Protein AF-A0A8S2MF11-F1 (afdb_monomer)

Mean predicted aligned error: 3.77 Å

InterPro domains:
  IPR023393 START-like domain superfamily [G3DSA:3.30.530.20] (1-41)

Radius of gyration: 16.06 Å; Cα contacts (8 Å, |Δi|>4): 2; chains: 1; bounding box: 28×18×4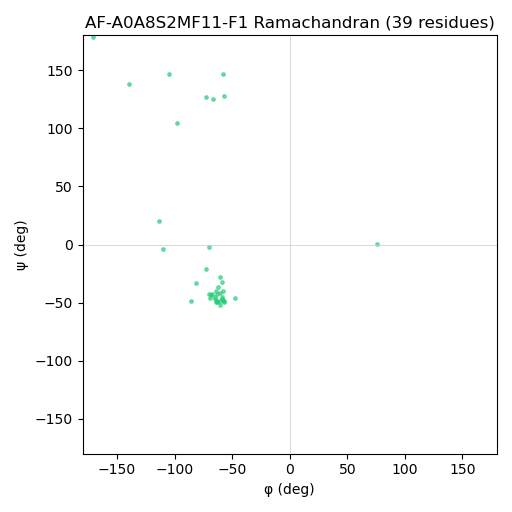0 Å

Secondary structure (DSSP, 8-state):
--SS---HHHHHHHHHHHHHHHHHHHHHHHHHHHTTS----

Structure (mmCIF, N/CA/C/O backbone):
data_AF-A0A8S2MF11-F1
#
_entry.id   AF-A0A8S2MF11-F1
#
loop_
_atom_site.group_PDB
_atom_site.id
_atom_site.type_symbol
_atom_site.label_atom_id
_atom_site.label_alt_id
_atom_site.label_comp_id
_atom_site.label_asym_id
_atom_site.label_entity_id
_atom_site.label_seq_id
_atom_site.pdbx_PDB_ins_code
_atom_site.Cartn_x
_atom_site.Cartn_y
_atom_site.Cartn_z
_atom_site.occupancy
_atom_site.B_iso_or_equiv
_atom_site.auth_seq_id
_atom_site.auth_comp_id
_atom_site.auth_asym_id
_atom_site.auth_atom_id
_atom_site.pdbx_PDB_model_num
ATOM 1 N N . ASN A 1 1 ? 6.709 12.375 -13.365 1.00 74.94 1 ASN A N 1
ATOM 2 C CA . ASN A 1 1 ? 7.809 12.659 -14.308 1.00 74.94 1 ASN A CA 1
ATOM 3 C C . ASN A 1 1 ? 9.095 12.141 -13.666 1.00 74.94 1 ASN A C 1
ATOM 5 O O . ASN A 1 1 ? 9.397 12.624 -12.585 1.00 74.94 1 ASN A O 1
ATOM 9 N N . PRO A 1 2 ? 9.774 11.121 -14.225 1.00 76.81 2 PRO A N 1
ATOM 10 C CA . PRO A 1 2 ? 10.956 10.496 -13.614 1.00 76.81 2 PRO A CA 1
ATOM 11 C C . PRO A 1 2 ? 12.222 11.377 -13.593 1.00 76.81 2 PRO A C 1
ATOM 13 O O . PRO A 1 2 ? 13.232 10.936 -13.061 1.00 76.81 2 PRO 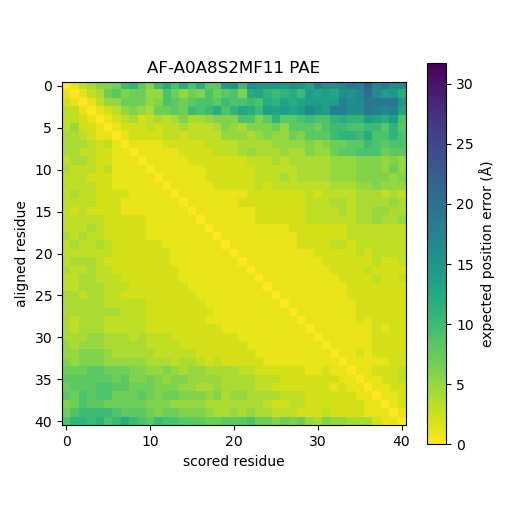A O 1
ATOM 16 N N . GLY A 1 3 ? 12.200 12.598 -14.146 1.00 86.69 3 GLY A N 1
ATOM 17 C CA . GLY A 1 3 ? 13.326 13.546 -14.059 1.00 86.69 3 GLY A CA 1
ATOM 18 C C . GLY A 1 3 ? 14.515 13.238 -14.983 1.00 86.69 3 GLY A C 1
ATOM 19 O O . GLY A 1 3 ? 15.480 13.991 -15.002 1.00 86.69 3 GLY A O 1
ATOM 20 N N . GLY A 1 4 ? 14.432 12.165 -15.774 1.00 89.19 4 GLY A N 1
ATOM 21 C CA . GLY A 1 4 ? 15.422 11.724 -16.757 1.00 89.19 4 GLY A CA 1
ATOM 22 C C . GLY A 1 4 ? 14.865 10.582 -17.616 1.00 89.19 4 GLY A C 1
ATOM 23 O O . GLY A 1 4 ? 13.722 10.155 -17.421 1.00 89.19 4 GLY A O 1
ATOM 24 N N . TRP A 1 5 ? 15.643 10.085 -18.583 1.00 90.62 5 TRP A N 1
ATOM 25 C CA . TRP A 1 5 ? 15.193 8.975 -19.429 1.00 90.62 5 TRP A CA 1
ATOM 26 C C . TRP A 1 5 ? 15.190 7.655 -18.654 1.00 90.62 5 TRP A C 1
ATOM 28 O O . TRP A 1 5 ? 16.199 7.248 -18.083 1.00 90.62 5 TRP A O 1
ATOM 38 N N . VAL A 1 6 ? 14.047 6.969 -18.669 1.00 90.81 6 VAL A N 1
ATOM 39 C CA . VAL A 1 6 ? 13.880 5.615 -18.132 1.00 90.81 6 VAL A CA 1
ATOM 40 C C . VAL A 1 6 ? 12.979 4.835 -19.094 1.00 90.81 6 VAL A C 1
ATOM 42 O O . VAL A 1 6 ? 11.965 5.383 -19.541 1.00 90.81 6 VAL A O 1
ATOM 45 N N . PRO A 1 7 ? 13.273 3.556 -19.396 1.00 93.62 7 PRO A N 1
ATOM 46 C CA . PRO A 1 7 ? 12.421 2.752 -20.261 1.00 93.62 7 PRO A CA 1
ATOM 47 C C . PRO A 1 7 ? 10.983 2.674 -19.739 1.00 93.62 7 PRO A C 1
ATOM 49 O O . PRO A 1 7 ? 10.732 2.255 -18.605 1.00 93.62 7 PRO A O 1
ATOM 52 N N . SER A 1 8 ? 10.005 2.997 -20.588 1.00 91.75 8 SER A N 1
ATOM 53 C CA . SER A 1 8 ? 8.587 2.988 -20.202 1.00 91.75 8 SER A CA 1
ATOM 54 C C . SER A 1 8 ? 8.103 1.608 -19.748 1.00 91.75 8 SER A C 1
ATOM 56 O O . SER A 1 8 ? 7.169 1.508 -18.956 1.00 91.75 8 SER A O 1
ATOM 58 N N . ALA A 1 9 ? 8.710 0.527 -20.244 1.00 93.94 9 ALA A N 1
ATOM 59 C CA . ALA A 1 9 ? 8.420 -0.833 -19.788 1.00 93.94 9 ALA A CA 1
ATOM 60 C C . ALA A 1 9 ? 8.881 -1.066 -18.338 1.00 93.94 9 ALA A C 1
ATOM 62 O O . ALA A 1 9 ? 8.127 -1.623 -17.540 1.00 93.94 9 ALA A O 1
ATOM 63 N N . ALA A 1 10 ? 10.071 -0.575 -17.976 1.00 93.12 10 ALA A N 1
ATOM 64 C CA . ALA A 1 10 ? 10.602 -0.6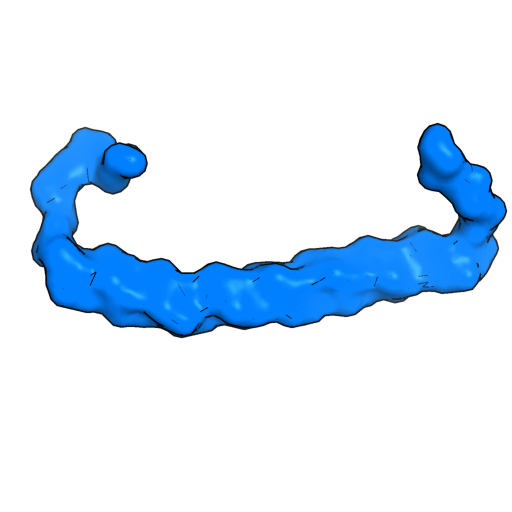74 -16.619 1.00 93.12 10 ALA A CA 1
ATOM 65 C C . ALA A 1 10 ? 9.742 0.129 -15.631 1.00 93.12 10 ALA A C 1
ATOM 67 O O . ALA A 1 10 ? 9.310 -0.416 -14.616 1.00 93.12 10 ALA A O 1
ATOM 68 N N . LEU A 1 11 ? 9.395 1.377 -15.973 1.00 94.00 11 LEU A N 1
ATOM 69 C CA . LEU A 1 11 ? 8.506 2.210 -15.152 1.00 94.00 11 LEU A CA 1
ATOM 70 C C . LEU A 1 11 ? 7.145 1.550 -14.926 1.00 94.00 11 LEU A C 1
ATOM 72 O O . LEU A 1 11 ? 6.676 1.480 -13.793 1.00 94.00 11 LEU A O 1
ATOM 76 N N . ARG A 1 12 ? 6.520 1.033 -15.991 1.00 94.88 12 ARG A N 1
ATOM 77 C CA . ARG A 1 12 ? 5.213 0.367 -15.894 1.00 94.88 12 ARG A CA 1
ATOM 78 C C . ARG A 1 12 ? 5.271 -0.897 -15.040 1.00 94.88 12 ARG A C 1
ATOM 80 O O . ARG A 1 12 ? 4.358 -1.121 -14.253 1.00 94.88 12 ARG A O 1
ATOM 87 N N . SER A 1 13 ? 6.332 -1.694 -15.164 1.00 96.69 13 SER A N 1
ATOM 88 C CA . SER A 1 13 ? 6.520 -2.906 -14.358 1.00 96.69 13 SER A CA 1
ATOM 89 C C . SER A 1 13 ? 6.647 -2.582 -12.867 1.00 96.69 13 SER A C 1
ATOM 91 O O . SER A 1 13 ? 5.928 -3.147 -12.041 1.00 96.69 13 SER A O 1
ATOM 93 N N . VAL A 1 14 ? 7.494 -1.605 -12.526 1.00 96.50 14 VAL A N 1
ATOM 94 C CA . VAL A 1 14 ? 7.692 -1.163 -11.139 1.00 96.50 14 VAL A CA 1
ATOM 95 C C . VAL A 1 14 ? 6.410 -0.564 -10.577 1.00 96.50 14 VAL A C 1
ATOM 97 O O . VAL A 1 14 ? 5.959 -0.989 -9.518 1.00 96.50 14 VAL A O 1
ATOM 100 N N . ALA A 1 15 ? 5.775 0.359 -11.300 1.00 95.56 15 ALA A N 1
ATOM 101 C CA . ALA A 1 15 ? 4.525 0.976 -10.872 1.00 95.56 15 ALA A CA 1
ATOM 102 C C . ALA A 1 15 ? 3.434 -0.078 -10.614 1.00 95.56 15 ALA A C 1
ATOM 104 O O . ALA A 1 15 ? 2.826 -0.093 -9.544 1.00 95.56 15 ALA A O 1
ATOM 105 N N . LYS A 1 16 ? 3.231 -1.014 -11.552 1.00 97.56 16 LYS A N 1
ATOM 106 C CA . LYS A 1 16 ? 2.231 -2.084 -11.423 1.00 97.56 16 LYS A CA 1
ATOM 107 C C . LYS A 1 16 ? 2.458 -2.954 -10.181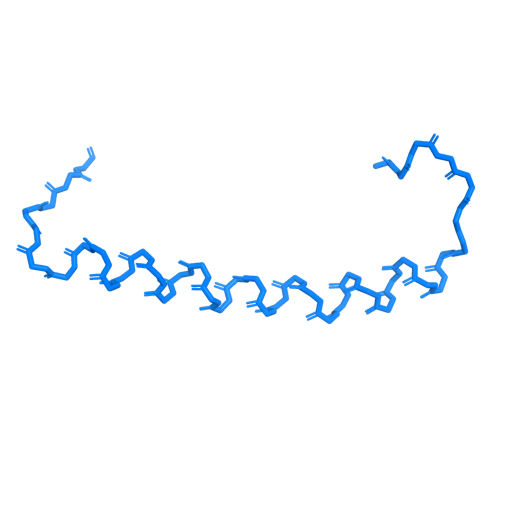 1.00 97.56 16 LYS A C 1
ATOM 109 O O . LYS A 1 16 ? 1.489 -3.442 -9.609 1.00 97.56 16 LYS A O 1
ATOM 114 N N . ARG A 1 17 ? 3.712 -3.146 -9.762 1.00 97.69 17 ARG A N 1
ATOM 115 C CA . ARG A 1 17 ? 4.065 -3.948 -8.584 1.00 97.69 17 ARG A CA 1
ATOM 116 C C . ARG A 1 17 ? 4.007 -3.153 -7.278 1.00 97.69 17 ARG A C 1
ATOM 118 O O . ARG A 1 17 ? 3.436 -3.627 -6.299 1.00 97.69 17 ARG A O 1
ATOM 125 N N . GLU A 1 18 ? 4.615 -1.972 -7.244 1.00 98.25 18 GLU A N 1
ATOM 126 C CA . GLU A 1 18 ? 4.834 -1.231 -5.999 1.00 98.25 18 GLU A CA 1
ATOM 127 C C . GLU A 1 18 ? 3.599 -0.451 -5.549 1.00 98.25 18 GLU A C 1
ATOM 129 O O . GLU A 1 18 ? 3.365 -0.372 -4.347 1.00 98.25 18 GLU A O 1
ATOM 134 N N . TYR A 1 19 ? 2.759 0.064 -6.457 1.00 98.00 19 TYR A N 1
ATOM 135 C CA . TYR A 1 19 ? 1.569 0.818 -6.039 1.00 98.00 19 TYR A CA 1
ATOM 136 C C . TYR A 1 19 ? 0.563 -0.032 -5.246 1.00 98.00 19 TYR A C 1
ATOM 138 O O . TYR A 1 19 ? 0.195 0.381 -4.145 1.00 98.00 19 TYR A O 1
ATOM 146 N N . PRO A 1 20 ? 0.155 -1.236 -5.698 1.00 98.25 20 PRO A N 1
ATOM 147 C CA . PRO A 1 20 ? -0.737 -2.083 -4.903 1.00 98.25 20 PRO A CA 1
ATOM 148 C C . PRO A 1 20 ? -0.109 -2.509 -3.570 1.00 98.25 20 PRO A C 1
ATOM 150 O O . PRO A 1 20 ? -0.790 -2.569 -2.545 1.00 98.25 20 PRO A O 1
ATOM 153 N N . ARG A 1 21 ? 1.207 -2.770 -3.565 1.00 98.25 21 ARG A N 1
ATOM 154 C CA . ARG A 1 21 ? 1.956 -3.132 -2.356 1.00 98.25 21 ARG A CA 1
ATOM 155 C C . ARG A 1 21 ? 1.987 -1.984 -1.350 1.00 98.25 21 ARG A C 1
ATOM 157 O O . ARG A 1 21 ? 1.758 -2.214 -0.163 1.00 98.25 21 ARG A O 1
ATOM 164 N N . PHE A 1 22 ? 2.255 -0.771 -1.826 1.00 98.38 22 PHE A N 1
ATOM 165 C CA . PHE A 1 22 ? 2.246 0.443 -1.023 1.00 98.38 22 PHE A CA 1
ATOM 166 C C . PHE A 1 22 ? 0.868 0.671 -0.418 1.00 98.38 22 PHE A C 1
ATOM 168 O O . PHE A 1 22 ? 0.774 0.776 0.799 1.00 98.38 22 PHE A O 1
ATOM 175 N N . LEU A 1 23 ? -0.191 0.657 -1.234 1.00 98.62 23 LEU A N 1
ATOM 176 C CA . LEU A 1 23 ? -1.555 0.880 -0.757 1.00 98.62 23 LEU A CA 1
ATOM 177 C C . LEU A 1 23 ? -1.928 -0.119 0.336 1.00 98.62 23 LEU A C 1
ATOM 179 O O . LEU A 1 23 ? -2.344 0.299 1.410 1.00 98.62 23 LEU A O 1
ATOM 183 N N . LYS A 1 24 ? -1.694 -1.420 0.115 1.00 98.50 24 LYS A N 1
ATOM 184 C CA . LYS A 1 24 ? -1.983 -2.457 1.116 1.00 98.50 24 LYS A CA 1
ATOM 185 C C . LYS A 1 24 ? -1.223 -2.226 2.424 1.00 98.50 24 LYS A C 1
ATOM 187 O O . LYS A 1 24 ? -1.796 -2.365 3.503 1.00 98.50 24 LYS A O 1
ATOM 192 N N . ARG A 1 25 ? 0.071 -1.906 2.343 1.00 98.62 25 ARG A N 1
ATOM 193 C CA . ARG A 1 25 ? 0.911 -1.699 3.530 1.00 98.62 25 ARG A CA 1
ATOM 194 C C . ARG A 1 25 ? 0.535 -0.420 4.271 1.00 98.62 25 ARG A C 1
ATOM 196 O O . ARG A 1 25 ? 0.464 -0.434 5.493 1.00 98.62 25 ARG A O 1
ATOM 203 N N . PHE A 1 26 ? 0.296 0.662 3.540 1.00 98.62 26 PHE A N 1
ATOM 204 C CA . PHE A 1 26 ? -0.002 1.968 4.108 1.00 98.62 26 PHE A CA 1
ATOM 205 C C . PHE A 1 26 ? -1.370 1.991 4.792 1.00 98.62 26 PHE A C 1
ATOM 207 O O . PHE A 1 26 ? -1.463 2.435 5.931 1.00 98.62 26 PHE A O 1
ATOM 214 N N . THR A 1 27 ? -2.415 1.449 4.160 1.00 98.50 27 THR A N 1
ATOM 215 C CA . THR A 1 27 ? -3.741 1.381 4.794 1.00 98.50 27 THR A CA 1
ATOM 216 C C . THR A 1 27 ? -3.719 0.50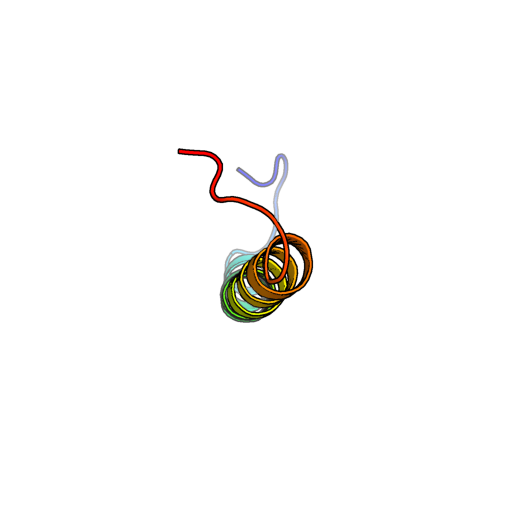5 6.042 1.00 98.50 27 THR A C 1
ATOM 218 O O . THR A 1 27 ? -4.249 0.906 7.073 1.00 98.50 27 THR A O 1
ATOM 221 N N . SER A 1 28 ? -3.038 -0.645 5.988 1.00 98.69 28 SER A N 1
ATOM 222 C CA . SER A 1 28 ? -2.861 -1.514 7.159 1.00 98.69 28 SER A CA 1
ATOM 223 C C . SER A 1 28 ? -2.123 -0.798 8.291 1.00 98.69 28 SER A C 1
ATOM 225 O O . SER A 1 28 ? -2.530 -0.907 9.442 1.00 98.69 28 SER A O 1
ATOM 227 N N . TYR A 1 29 ? -1.079 -0.030 7.964 1.00 98.56 29 TYR A N 1
ATOM 228 C CA . TYR A 1 29 ? -0.346 0.771 8.940 1.00 98.56 29 TYR A CA 1
ATOM 229 C C . TYR A 1 29 ? -1.250 1.804 9.615 1.00 98.56 29 TYR A C 1
ATOM 231 O O . TYR A 1 29 ? -1.271 1.875 10.837 1.00 98.56 29 TYR A O 1
ATOM 239 N N . VAL A 1 30 ? -2.033 2.570 8.850 1.00 98.44 30 VAL A N 1
ATOM 240 C CA . VAL A 1 30 ? -2.950 3.562 9.435 1.00 98.44 30 VAL A CA 1
ATOM 241 C C . VAL A 1 30 ? -3.946 2.882 10.373 1.00 98.44 30 VAL A C 1
ATOM 243 O O . VAL A 1 30 ? -4.080 3.319 11.510 1.00 98.44 30 VAL A O 1
ATOM 246 N N . LEU A 1 31 ? -4.565 1.776 9.941 1.00 98.25 31 LEU A N 1
ATOM 247 C CA . LEU A 1 31 ? -5.500 1.003 10.767 1.00 98.25 31 LEU A CA 1
ATOM 248 C C . LEU A 1 31 ? -4.865 0.501 12.069 1.00 98.25 31 LEU A C 1
ATOM 250 O O . LEU A 1 31 ? -5.511 0.508 13.110 1.00 98.25 31 LEU A O 1
ATOM 254 N N . GLU A 1 32 ? -3.615 0.046 12.023 1.00 98.31 32 GLU A N 1
ATOM 255 C CA . GLU A 1 32 ? -2.883 -0.400 13.210 1.00 98.31 32 GLU A CA 1
ATOM 256 C C . GLU A 1 32 ? -2.561 0.770 14.144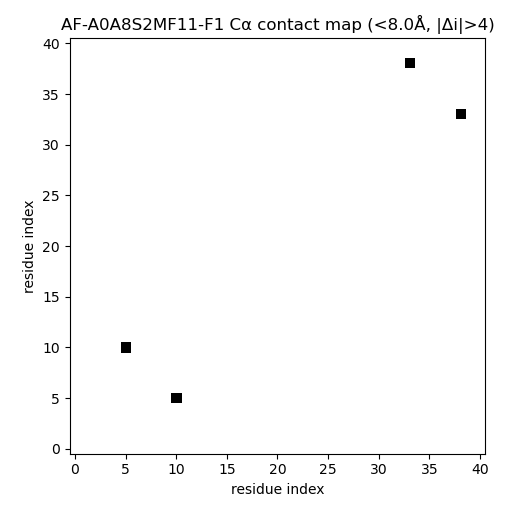 1.00 98.31 32 GLU A C 1
ATOM 258 O O . GLU A 1 32 ? -2.747 0.670 15.353 1.00 98.31 32 GLU A O 1
ATOM 263 N N . GLN A 1 33 ? -2.126 1.899 13.588 1.00 98.19 33 GLN A N 1
ATOM 264 C CA . GLN A 1 33 ? -1.738 3.064 14.375 1.00 98.19 33 GLN A CA 1
ATOM 265 C C . GLN A 1 33 ? -2.917 3.805 15.002 1.00 98.19 33 GLN A C 1
ATOM 267 O O . GLN A 1 33 ? -2.695 4.560 15.952 1.00 98.19 33 GLN A O 1
ATOM 272 N N . THR A 1 34 ? -4.136 3.646 14.485 1.00 97.94 34 THR A N 1
ATOM 273 C CA . THR A 1 34 ? -5.330 4.339 14.991 1.00 97.94 34 THR A CA 1
ATOM 274 C C . THR A 1 34 ? -6.327 3.430 15.703 1.00 97.94 34 THR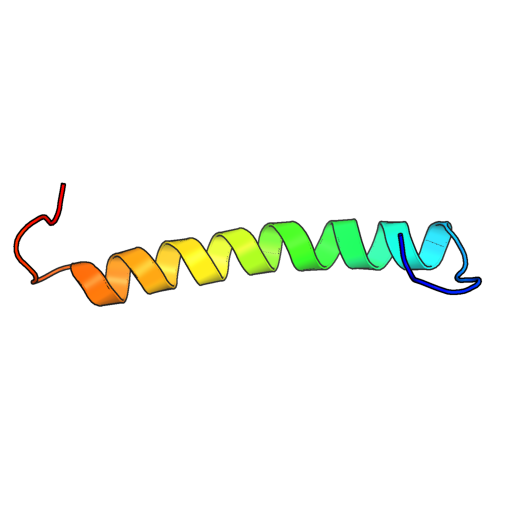 A C 1
ATOM 276 O O . THR A 1 34 ? -7.284 3.956 16.261 1.00 97.94 34 THR A O 1
ATOM 279 N N . ARG A 1 35 ? -6.102 2.106 15.740 1.00 96.62 35 ARG A N 1
ATOM 280 C CA . ARG A 1 35 ? -7.055 1.106 16.262 1.00 96.62 35 ARG A CA 1
ATOM 281 C C . ARG A 1 35 ? -7.664 1.466 17.619 1.00 96.62 35 ARG A C 1
ATOM 283 O O . ARG A 1 35 ? -8.872 1.359 17.778 1.00 96.62 35 ARG A O 1
ATOM 290 N N . ASP A 1 36 ? -6.831 1.910 18.554 1.00 97.31 36 ASP A N 1
ATOM 291 C CA . ASP A 1 36 ? -7.221 2.156 19.948 1.00 97.31 36 ASP A CA 1
ATOM 292 C C . ASP A 1 36 ? -7.162 3.649 20.315 1.00 97.31 36 ASP A C 1
ATOM 294 O O . ASP A 1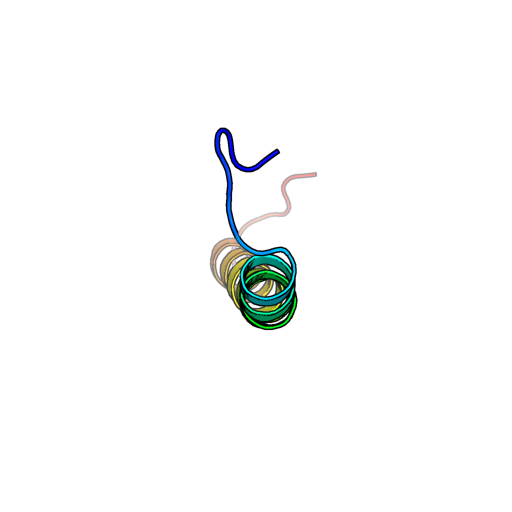 36 ? -7.052 4.019 21.484 1.00 97.31 36 ASP A O 1
ATOM 298 N N . LYS A 1 37 ? -7.190 4.529 19.306 1.00 97.19 37 LYS A N 1
ATOM 299 C CA . LYS A 1 37 ? -7.161 5.984 19.486 1.00 97.19 37 LYS A CA 1
ATOM 300 C C . LYS A 1 37 ? -8.549 6.577 19.232 1.00 97.19 37 LYS A C 1
ATOM 302 O O . LYS A 1 37 ? -9.267 6.086 18.361 1.00 97.19 37 LYS A O 1
ATOM 307 N N . PRO A 1 38 ? -8.932 7.650 19.947 1.00 97.00 38 PRO A N 1
ATOM 308 C CA . PRO A 1 38 ? -10.142 8.388 19.617 1.00 97.00 38 PRO A CA 1
ATOM 309 C C . PRO A 1 38 ? -10.076 8.907 18.177 1.00 97.00 38 PRO A C 1
ATOM 311 O O . PRO A 1 38 ? -9.002 9.231 17.663 1.00 97.00 38 PRO A O 1
ATOM 314 N N . ILE A 1 39 ? -11.238 8.966 17.527 1.00 95.94 39 ILE A N 1
ATOM 315 C CA . ILE A 1 39 ? -11.344 9.379 16.129 1.00 95.94 39 ILE A CA 1
ATOM 316 C C . ILE A 1 39 ? -10.965 10.858 16.012 1.00 95.94 39 ILE A C 1
ATOM 318 O O . ILE A 1 39 ? -11.555 11.709 16.677 1.00 95.94 39 ILE A O 1
ATOM 322 N N . LEU A 1 40 ? -9.997 11.146 15.142 1.00 95.88 40 LEU A N 1
ATOM 323 C CA . LEU A 1 40 ? -9.672 12.496 14.694 1.00 95.88 40 LEU A CA 1
ATOM 324 C C . LEU A 1 40 ? -10.362 12.719 13.342 1.00 95.88 40 LEU A C 1
ATOM 326 O O . LEU A 1 40 ? -9.938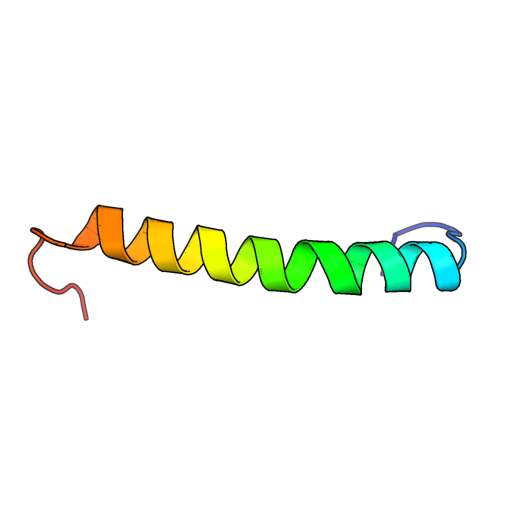 12.129 12.347 1.00 95.88 40 LEU A O 1
ATOM 330 N N . PHE A 1 41 ? -11.451 13.492 13.348 1.00 93.19 41 PHE A N 1
ATOM 331 C CA . PHE A 1 41 ? -12.209 13.871 12.150 1.00 93.19 41 PHE A CA 1
ATOM 332 C C . PHE A 1 41 ? -11.526 14.991 11.362 1.00 93.19 41 PHE A C 1
ATOM 334 O O . PHE A 1 41 ? -10.886 15.855 12.005 1.00 93.19 41 PHE A O 1
#

Solvent-accessible surface area (backbone atoms only — not comparable to full-atom values): 2683 Å² total; per-residue (Å²): 132,88,89,64,96,70,62,68,67,59,54,50,53,49,48,69,56,49,52,62,52,45,52,58,52,51,55,52,48,51,53,64,76,43,68,91,50,85,87,83,130

Foldseek 3Di:
DPPDDDPPVVVVVCCVPVVVVCVVVVVVVVCVVCVPPPDDD

Organism: NCBI:txid392030

Sequence (41 aa):
NPGGWVPSAALRSVAKREYPRFLKRFTSYVLEQTRDKPILF

pLDDT: mean 95.12, std 5.24, range [74.94, 98.69]